Protein AF-T0S629-F1 (afdb_monomer_lite)

Radius of gyration: 12.7 Å; chains: 1; bounding box: 31×16×35 Å

InterPro domains:
  IPR019096 YopX protein [PF09643] (4-59)
  IPR024059 YopX-like, N-terminal [G3DSA:2.60.430.10] (1-58)

Organism: NCBI:txid1234876

Structure (mmCIF, N/CA/C/O backbone):
data_AF-T0S629-F1
#
_entry.id   AF-T0S629-F1
#
loop_
_atom_site.group_PDB
_atom_site.id
_atom_site.type_symbol
_atom_site.label_atom_id
_atom_site.label_alt_id
_atom_site.label_comp_id
_atom_site.label_asym_id
_atom_site.label_entity_id
_atom_site.label_seq_id
_atom_site.pdbx_PDB_ins_code
_atom_site.Cartn_x
_atom_site.Cartn_y
_atom_site.Cartn_z
_atom_site.occupancy
_atom_site.B_iso_or_equiv
_atom_site.auth_seq_id
_atom_site.auth_comp_id
_a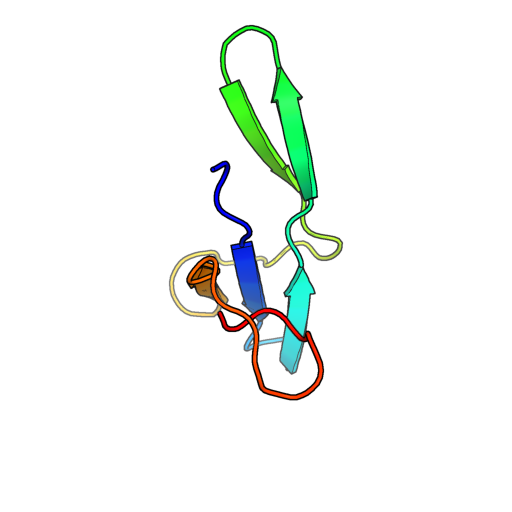tom_site.auth_asym_id
_atom_site.auth_atom_id
_atom_site.pdbx_PDB_model_num
ATOM 1 N N . MET A 1 1 ? -13.919 -9.421 1.654 1.00 70.00 1 MET A N 1
ATOM 2 C CA . MET A 1 1 ? -13.099 -8.227 1.944 1.00 70.00 1 MET A CA 1
ATOM 3 C C . MET A 1 1 ? -12.266 -7.971 0.708 1.00 70.00 1 MET A C 1
ATOM 5 O O . MET A 1 1 ? -11.674 -8.923 0.220 1.00 70.00 1 MET A O 1
ATOM 9 N N . ILE A 1 2 ? -12.287 -6.756 0.166 1.00 77.56 2 ILE A N 1
ATOM 10 C CA . ILE A 1 2 ? -11.412 -6.413 -0.959 1.00 77.56 2 ILE A CA 1
ATOM 11 C C . ILE A 1 2 ? -10.028 -6.135 -0.368 1.00 77.56 2 ILE A C 1
ATOM 13 O O . ILE A 1 2 ? -9.957 -5.351 0.586 1.00 77.56 2 ILE A O 1
ATOM 17 N N . PRO A 1 3 ? -8.969 -6.816 -0.838 1.00 83.56 3 PRO A N 1
ATOM 18 C CA . PRO A 1 3 ? -7.626 -6.604 -0.320 1.00 83.56 3 PRO A CA 1
AT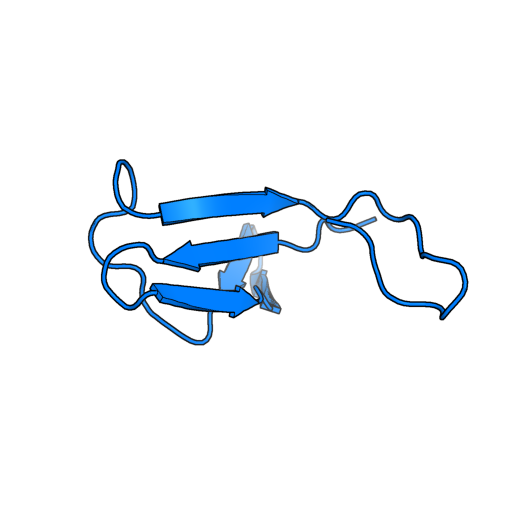OM 19 C C . PRO A 1 3 ? -7.232 -5.131 -0.436 1.00 83.56 3 PRO A C 1
ATOM 21 O O . PRO A 1 3 ? -7.560 -4.476 -1.415 1.00 83.56 3 PRO A O 1
ATOM 24 N N . LYS A 1 4 ? -6.534 -4.590 0.559 1.00 92.19 4 LYS A N 1
ATOM 25 C CA . LYS A 1 4 ? -5.822 -3.317 0.388 1.00 92.19 4 LYS A CA 1
ATOM 26 C C . LYS A 1 4 ? -4.374 -3.640 0.091 1.00 92.19 4 LYS A C 1
ATOM 28 O O . LYS A 1 4 ? -3.808 -4.512 0.750 1.00 92.19 4 LYS A O 1
ATOM 33 N N . LEU A 1 5 ? -3.790 -2.934 -0.864 1.00 92.44 5 LEU A N 1
ATOM 34 C CA . LEU A 1 5 ? -2.390 -3.097 -1.227 1.00 92.44 5 LEU A CA 1
ATOM 35 C C . LEU A 1 5 ? -1.604 -1.848 -0.843 1.00 92.44 5 LEU A C 1
ATOM 37 O O . LEU A 1 5 ? -2.110 -0.731 -0.939 1.00 92.44 5 LEU A O 1
ATOM 41 N N . ARG A 1 6 ? -0.357 -2.043 -0.428 1.00 93.25 6 ARG A N 1
ATOM 42 C CA . ARG A 1 6 ? 0.665 -0.995 -0.378 1.00 93.25 6 ARG A CA 1
ATOM 43 C C . ARG A 1 6 ? 1.910 -1.487 -1.107 1.00 93.25 6 ARG A C 1
ATOM 45 O O . ARG A 1 6 ? 2.127 -2.696 -1.184 1.00 93.25 6 ARG A O 1
ATOM 52 N N . ALA A 1 7 ? 2.700 -0.568 -1.629 1.00 92.25 7 ALA A N 1
ATOM 53 C CA . ALA A 1 7 ? 3.914 -0.868 -2.367 1.00 92.25 7 ALA A CA 1
ATOM 54 C C . ALA A 1 7 ? 5.070 -0.047 -1.800 1.00 92.25 7 ALA A C 1
ATOM 56 O O . ALA A 1 7 ? 4.926 1.157 -1.586 1.00 92.25 7 ALA A O 1
ATOM 57 N N . TRP A 1 8 ? 6.193 -0.709 -1.541 1.00 91.81 8 TRP A N 1
ATOM 58 C CA . TRP A 1 8 ? 7.462 -0.047 -1.274 1.00 91.81 8 TRP A CA 1
ATOM 59 C C . TRP A 1 8 ? 8.243 0.075 -2.577 1.00 91.81 8 TRP A C 1
ATOM 61 O O . TRP A 1 8 ? 8.569 -0.939 -3.192 1.00 91.81 8 TRP A O 1
ATOM 71 N N . ASP A 1 9 ? 8.529 1.307 -2.979 1.00 89.06 9 ASP A N 1
ATOM 72 C CA . ASP A 1 9 ? 9.406 1.622 -4.099 1.00 89.06 9 ASP A CA 1
ATOM 73 C C . ASP A 1 9 ? 10.843 1.775 -3.582 1.00 89.06 9 ASP A C 1
ATOM 75 O O . ASP A 1 9 ? 11.119 2.650 -2.758 1.00 89.06 9 ASP A O 1
ATOM 79 N N . LYS A 1 10 ? 11.755 0.907 -4.033 1.00 87.44 10 LYS A N 1
ATOM 80 C CA . LYS A 1 10 ? 13.171 0.926 -3.638 1.00 87.44 10 LYS A CA 1
ATOM 81 C C . LYS A 1 10 ? 13.962 2.043 -4.310 1.00 87.44 10 LYS A C 1
ATOM 83 O O . LYS A 1 10 ? 14.992 2.425 -3.765 1.00 87.44 10 LYS A O 1
ATOM 88 N N . GLN A 1 11 ? 13.525 2.539 -5.469 1.00 86.00 11 GLN A N 1
ATOM 89 C CA . GLN A 1 11 ? 14.222 3.611 -6.184 1.00 86.00 11 GLN A CA 1
ATOM 90 C C . GLN A 1 11 ? 13.977 4.953 -5.499 1.00 86.00 11 GLN A C 1
ATOM 92 O O . GLN A 1 11 ? 14.923 5.687 -5.220 1.00 86.00 11 GLN A O 1
ATOM 97 N N . ASP A 1 12 ? 12.712 5.237 -5.188 1.00 86.81 12 ASP A N 1
ATOM 98 C CA . ASP A 1 12 ? 12.301 6.499 -4.562 1.00 86.81 12 ASP A CA 1
ATOM 99 C C . ASP A 1 12 ? 12.220 6.422 -3.026 1.00 86.81 12 ASP A C 1
ATOM 101 O O . ASP A 1 12 ? 11.881 7.411 -2.373 1.00 86.81 12 ASP A O 1
ATOM 105 N N . GLU A 1 13 ? 12.512 5.250 -2.449 1.00 90.44 13 GLU A N 1
ATOM 106 C CA . GLU A 1 13 ? 12.437 4.945 -1.012 1.00 90.44 13 GLU A CA 1
ATOM 107 C C . GLU A 1 13 ? 11.118 5.422 -0.379 1.00 90.44 13 GLU A C 1
ATOM 109 O O . GLU A 1 13 ? 11.077 6.076 0.672 1.00 90.44 13 GLU A O 1
ATOM 114 N N . ARG A 1 14 ? 10.003 5.101 -1.046 1.00 89.31 14 ARG A N 1
ATOM 115 C CA . ARG A 1 14 ? 8.672 5.606 -0.701 1.00 89.31 14 ARG A CA 1
ATOM 116 C C . ARG A 1 14 ? 7.649 4.489 -0.563 1.00 89.31 14 ARG A C 1
ATOM 118 O O . ARG A 1 14 ? 7.614 3.533 -1.330 1.00 89.31 14 ARG A O 1
ATOM 125 N N . MET A 1 15 ? 6.745 4.675 0.400 1.00 92.50 15 MET A N 1
ATOM 126 C CA . MET A 1 15 ? 5.528 3.878 0.516 1.00 92.50 15 MET A CA 1
ATOM 127 C C . MET A 1 15 ? 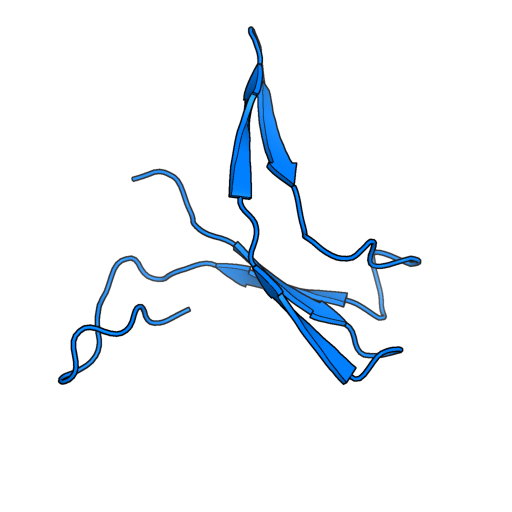4.382 4.516 -0.270 1.00 92.50 15 MET A C 1
ATOM 129 O O . MET A 1 15 ? 4.041 5.680 -0.041 1.00 92.50 15 MET A O 1
ATOM 133 N N . SER A 1 16 ? 3.739 3.713 -1.107 1.00 91.56 16 SER A N 1
ATOM 134 C CA . SER A 1 16 ? 2.521 4.058 -1.834 1.00 91.56 16 SER A CA 1
ATOM 135 C C . SER A 1 16 ? 1.367 3.161 -1.414 1.00 91.56 16 SER A C 1
ATOM 137 O O . SER A 1 16 ? 1.545 1.980 -1.117 1.00 91.56 16 SER A O 1
ATOM 139 N N . TYR A 1 17 ? 0.161 3.721 -1.382 1.00 92.19 17 TYR A N 1
ATOM 140 C CA . TYR A 1 17 ? -1.048 3.019 -0.954 1.00 92.19 17 TYR A CA 1
ATOM 141 C C . TYR A 1 17 ? -1.999 2.884 -2.137 1.00 92.19 17 TYR A C 1
ATOM 143 O O . TYR A 1 17 ? -2.297 3.865 -2.813 1.00 92.19 17 TYR A O 1
ATOM 151 N N . GLY A 1 18 ? -2.449 1.658 -2.394 1.00 91.75 18 GLY A N 1
ATOM 152 C CA . GLY A 1 18 ? -3.326 1.344 -3.510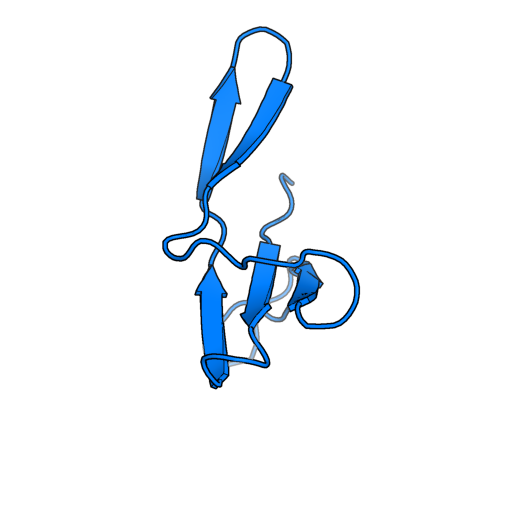 1.00 91.75 18 GLY A CA 1
ATOM 153 C C . GLY A 1 18 ? -4.772 1.707 -3.196 1.00 91.75 18 GLY A C 1
ATOM 154 O O . GLY A 1 18 ? -5.356 1.205 -2.232 1.00 91.75 18 GLY A O 1
ATOM 155 N N . GLU A 1 19 ? -5.365 2.537 -4.044 1.00 91.88 19 GLU A N 1
ATOM 156 C CA . GLU A 1 19 ? -6.799 2.797 -4.069 1.00 91.88 19 GLU A CA 1
ATOM 157 C C . GLU A 1 19 ? -7.483 1.828 -5.031 1.00 91.88 19 GLU A C 1
ATOM 159 O O . GLU A 1 19 ? -7.010 1.594 -6.142 1.00 91.88 19 GLU A O 1
ATOM 164 N N . VAL A 1 20 ? -8.602 1.251 -4.599 1.00 91.69 20 VAL A N 1
ATOM 165 C CA . VAL A 1 20 ? -9.384 0.326 -5.423 1.00 91.69 20 VAL A CA 1
ATOM 166 C C . VAL A 1 20 ? -10.188 1.120 -6.447 1.00 91.69 20 VAL A C 1
ATOM 168 O O . VAL A 1 20 ? -11.006 1.961 -6.075 1.00 91.69 20 VAL A O 1
ATOM 171 N N . GLU A 1 21 ? -10.011 0.793 -7.721 1.00 91.62 21 GLU A N 1
ATOM 172 C CA . GLU A 1 21 ? -10.836 1.281 -8.820 1.00 91.62 21 GLU A CA 1
ATOM 173 C C . GLU A 1 21 ? -11.629 0.120 -9.426 1.00 91.62 21 GLU A C 1
ATOM 175 O O . GLU A 1 21 ? -11.090 -0.957 -9.695 1.00 91.62 21 GLU A O 1
ATOM 180 N N . TYR A 1 22 ? -12.927 0.345 -9.624 1.00 91.38 22 TYR A N 1
ATOM 181 C CA . TYR A 1 22 ? -13.838 -0.639 -10.200 1.00 91.38 22 TYR A CA 1
ATOM 182 C C . TYR A 1 22 ? -14.103 -0.307 -11.660 1.00 91.38 22 TYR A C 1
ATOM 184 O O . TYR A 1 22 ? -14.433 0.830 -11.998 1.00 91.38 22 TYR A O 1
ATOM 192 N N . PHE A 1 23 ? -14.015 -1.330 -12.493 1.00 91.94 23 PHE A N 1
ATOM 193 C CA . PHE A 1 23 ? -14.395 -1.320 -13.896 1.00 91.94 23 PHE A CA 1
ATOM 194 C C . PHE A 1 23 ? -15.403 -2.449 -14.127 1.00 91.94 23 PHE A C 1
ATOM 196 O O . PHE A 1 23 ? -15.573 -3.302 -13.255 1.00 91.94 23 PHE A O 1
ATOM 203 N N . ASP A 1 24 ? -16.067 -2.458 -15.285 1.00 92.44 24 ASP A N 1
ATOM 204 C CA . ASP A 1 24 ? -17.150 -3.414 -15.569 1.00 92.44 24 ASP A CA 1
ATOM 205 C C . ASP A 1 24 ? -16.732 -4.875 -15.313 1.00 92.44 24 ASP A C 1
ATOM 207 O O . ASP A 1 24 ? -17.434 -5.596 -14.607 1.00 92.44 24 ASP A O 1
ATOM 211 N N . ASP A 1 25 ? -15.544 -5.268 -15.787 1.00 93.19 25 ASP A N 1
ATOM 212 C CA . ASP A 1 25 ? -15.030 -6.643 -15.685 1.00 93.19 25 ASP A CA 1
ATOM 213 C C . ASP A 1 25 ? -13.699 -6.748 -14.911 1.00 93.19 25 ASP A C 1
ATOM 215 O O . ASP A 1 25 ? -13.025 -7.781 -14.961 1.00 93.19 25 ASP A O 1
ATOM 219 N N . SER A 1 26 ? -13.271 -5.692 -14.204 1.00 90.94 26 SER A N 1
ATOM 220 C CA . SER A 1 26 ? -12.000 -5.719 -13.468 1.00 90.94 26 SER A CA 1
ATOM 221 C C . SER A 1 26 ? -11.986 -4.871 -12.198 1.00 90.94 26 SER A C 1
ATOM 223 O O . SER A 1 26 ? -12.721 -3.899 -12.033 1.00 90.94 26 SER A O 1
ATOM 225 N N . ILE A 1 27 ? -11.093 -5.258 -11.288 1.00 88.62 27 ILE A N 1
ATOM 226 C CA . ILE A 1 27 ? -10.708 -4.459 -10.128 1.00 88.62 27 ILE A CA 1
ATOM 227 C C . ILE A 1 27 ? -9.238 -4.119 -10.305 1.00 88.62 27 ILE A C 1
ATOM 229 O O . ILE A 1 27 ? -8.402 -5.020 -1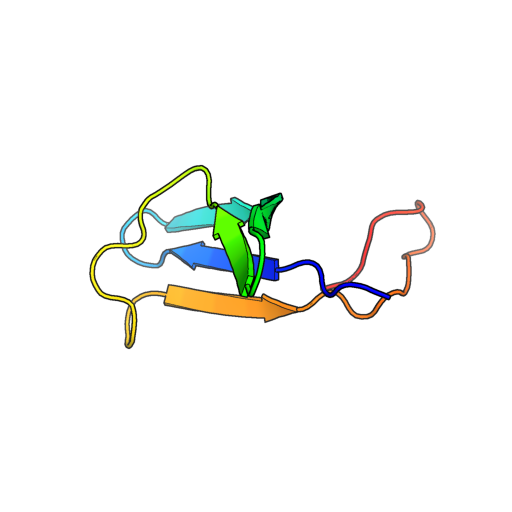0.391 1.00 88.62 27 ILE A O 1
ATOM 233 N N . ASN A 1 28 ? -8.939 -2.827 -10.332 1.00 89.88 28 ASN A N 1
ATOM 234 C CA . ASN A 1 28 ? -7.578 -2.329 -10.452 1.00 89.88 28 ASN A CA 1
ATOM 235 C C . ASN A 1 28 ? -7.172 -1.623 -9.155 1.00 89.88 28 ASN A C 1
ATOM 237 O O . ASN A 1 28 ? -8.016 -1.147 -8.395 1.00 89.88 28 ASN A O 1
ATOM 241 N N . TYR A 1 29 ? -5.864 -1.544 -8.917 1.00 88.88 29 TYR A N 1
ATOM 242 C CA . TYR A 1 29 ? -5.296 -0.736 -7.843 1.00 88.88 29 TYR A CA 1
ATOM 243 C C . TYR A 1 29 ? -4.540 0.426 -8.459 1.00 88.88 29 TYR A C 1
ATOM 245 O O . TYR A 1 29 ? -3.577 0.220 -9.199 1.00 88.88 29 TYR A O 1
ATOM 253 N N . ARG A 1 30 ? -4.973 1.644 -8.144 1.00 89.00 30 ARG A N 1
ATOM 254 C CA . ARG A 1 30 ? -4.254 2.855 -8.511 1.00 89.00 30 ARG A CA 1
ATOM 255 C C . ARG A 1 30 ? -3.351 3.262 -7.359 1.00 89.00 30 ARG A C 1
ATOM 257 O O . ARG A 1 30 ? -3.825 3.475 -6.246 1.00 89.00 30 ARG A O 1
ATOM 264 N N . PHE A 1 31 ? -2.066 3.400 -7.644 1.00 87.88 31 PHE A N 1
ATOM 265 C CA . PHE A 1 31 ? -1.098 3.970 -6.716 1.00 87.88 31 PHE A CA 1
ATOM 266 C C . PHE A 1 31 ? -0.878 5.449 -7.045 1.00 87.88 31 PHE A C 1
ATOM 268 O O . PHE A 1 31 ? -1.002 5.874 -8.194 1.00 87.88 31 PHE A O 1
ATOM 275 N N . ASP A 1 32 ? -0.578 6.238 -6.017 1.00 81.12 32 ASP A N 1
ATOM 276 C CA . ASP A 1 32 ? -0.268 7.671 -6.115 1.00 81.12 32 ASP A CA 1
ATOM 277 C C . ASP A 1 32 ? 1.098 7.956 -6.762 1.00 81.12 32 ASP A C 1
ATOM 279 O O . ASP A 1 32 ? 1.425 9.105 -7.063 1.00 81.12 32 ASP A O 1
ATOM 283 N N . HIS A 1 33 ? 1.881 6.901 -6.971 1.00 75.81 33 HIS A N 1
ATOM 284 C CA . HIS A 1 33 ? 3.186 6.900 -7.600 1.00 75.81 33 HIS A CA 1
ATOM 285 C C . HIS A 1 33 ? 3.279 5.735 -8.581 1.00 75.81 33 HIS A C 1
ATOM 287 O O . HIS A 1 33 ? 2.769 4.642 -8.320 1.00 75.81 33 HIS A O 1
ATOM 293 N N . PHE A 1 34 ? 3.918 5.981 -9.721 1.00 66.44 34 PHE A N 1
ATOM 294 C CA . PHE A 1 34 ? 4.150 4.950 -10.718 1.00 66.44 34 PHE A CA 1
ATOM 295 C C . PHE A 1 34 ? 5.479 4.276 -10.406 1.00 66.44 34 PHE A C 1
ATOM 297 O O . PHE A 1 34 ? 6.534 4.818 -10.721 1.00 66.44 34 PHE A O 1
ATOM 304 N N . CYS A 1 35 ? 5.425 3.088 -9.817 1.00 62.06 35 CYS A N 1
ATOM 305 C CA . CYS A 1 35 ? 6.615 2.279 -9.622 1.00 62.06 35 CYS A CA 1
ATOM 306 C C . CYS A 1 35 ? 7.104 1.757 -10.986 1.00 62.06 35 CYS A C 1
ATOM 308 O O . CYS A 1 35 ? 6.617 0.748 -11.506 1.00 62.06 35 CYS A O 1
ATOM 310 N N . THR A 1 36 ? 8.013 2.488 -11.632 1.00 53.56 36 THR A N 1
ATOM 311 C CA . THR A 1 36 ? 8.620 2.072 -12.900 1.00 53.56 36 THR A CA 1
ATOM 312 C C . THR A 1 36 ? 9.583 0.909 -12.654 1.00 53.56 36 THR A C 1
ATOM 314 O O . THR A 1 36 ? 10.614 1.103 -12.024 1.00 53.56 36 THR A O 1
ATOM 317 N N . GLY A 1 37 ? 9.286 -0.281 -13.191 1.00 58.47 37 GLY A N 1
ATOM 318 C CA . GLY A 1 37 ? 10.160 -1.465 -13.071 1.00 58.47 37 GLY A CA 1
ATOM 319 C C . GLY A 1 37 ? 9.621 -2.533 -12.115 1.00 58.47 37 GLY A C 1
ATOM 320 O O . GLY A 1 37 ? 10.322 -2.962 -11.206 1.00 58.47 37 GLY A O 1
ATOM 321 N N . ALA A 1 38 ? 8.368 -2.943 -12.339 1.00 56.28 38 ALA A N 1
ATOM 322 C CA . ALA A 1 38 ? 7.465 -3.641 -11.414 1.00 56.28 38 ALA A CA 1
ATOM 323 C C . ALA A 1 38 ? 7.923 -4.980 -10.789 1.00 56.28 38 ALA A C 1
ATOM 325 O O . ALA A 1 38 ? 7.154 -5.541 -10.011 1.00 56.28 38 ALA A O 1
ATOM 326 N N . ASP A 1 39 ? 9.133 -5.473 -11.062 1.00 64.00 39 ASP A N 1
ATOM 327 C CA . ASP A 1 39 ? 9.512 -6.838 -10.679 1.00 64.00 39 ASP A CA 1
ATOM 328 C C . ASP A 1 39 ? 10.660 -6.916 -9.649 1.00 64.00 39 ASP A C 1
ATOM 330 O O . ASP A 1 39 ? 10.605 -7.767 -8.763 1.00 64.00 39 ASP A O 1
ATOM 334 N N . GLU A 1 40 ? 11.676 -6.039 -9.694 1.00 71.38 40 GLU A N 1
ATOM 335 C CA . GLU A 1 40 ? 12.815 -6.089 -8.743 1.00 71.38 40 GLU A CA 1
ATOM 336 C C . GLU A 1 40 ? 12.816 -4.935 -7.725 1.00 71.38 40 GLU A C 1
ATOM 338 O O . GLU A 1 40 ? 13.166 -5.120 -6.548 1.00 71.38 40 GLU A O 1
ATOM 343 N N . ASP A 1 41 ? 12.357 -3.759 -8.154 1.00 83.31 41 ASP A N 1
ATOM 344 C CA . ASP A 1 41 ? 12.463 -2.517 -7.384 1.00 83.31 41 ASP A CA 1
ATOM 345 C C . ASP A 1 41 ? 11.213 -2.193 -6.559 1.00 83.31 41 ASP A C 1
ATOM 347 O O . ASP A 1 41 ? 11.178 -1.194 -5.843 1.00 83.31 41 ASP A O 1
ATOM 351 N N . VAL A 1 42 ? 10.189 -3.049 -6.622 1.00 88.12 42 VAL A N 1
ATOM 352 C CA . VAL A 1 42 ? 8.882 -2.799 -6.008 1.00 88.12 42 VAL A CA 1
ATOM 353 C C . VAL A 1 42 ? 8.456 -3.987 -5.163 1.00 88.12 42 VAL A C 1
ATOM 355 O O . VAL A 1 42 ? 8.354 -5.109 -5.651 1.00 88.12 42 VAL A O 1
ATOM 358 N N . GLU A 1 43 ? 8.162 -3.743 -3.889 1.00 91.19 43 GLU A N 1
ATOM 359 C CA . GLU A 1 43 ? 7.665 -4.771 -2.974 1.00 91.19 43 GLU A CA 1
ATOM 360 C C . GLU A 1 43 ? 6.205 -4.509 -2.612 1.00 91.19 43 GLU A C 1
ATOM 362 O O . GLU A 1 43 ? 5.877 -3.563 -1.890 1.00 91.19 43 GLU A O 1
ATOM 367 N N . PHE A 1 44 ? 5.315 -5.373 -3.101 1.00 91.06 44 PHE A N 1
ATOM 368 C CA . PHE A 1 44 ? 3.894 -5.323 -2.777 1.00 91.06 44 PHE A CA 1
ATOM 369 C C . PHE A 1 44 ? 3.593 -6.037 -1.457 1.00 91.06 44 PHE A C 1
ATOM 371 O O . PHE A 1 44 ? 4.072 -7.138 -1.191 1.00 91.06 44 PHE A O 1
ATOM 378 N N . MET A 1 45 ? 2.730 -5.428 -0.648 1.00 93.94 45 MET A N 1
ATOM 379 C CA . MET A 1 45 ? 2.223 -5.974 0.610 1.00 93.94 45 MET A CA 1
ATOM 380 C C . MET A 1 45 ? 0.701 -5.876 0.648 1.00 93.94 45 MET A C 1
ATOM 382 O O . MET A 1 45 ? 0.116 -4.874 0.226 1.00 93.94 45 MET A O 1
ATOM 386 N N . GLN A 1 46 ? 0.058 -6.900 1.203 1.00 94.62 46 GLN A N 1
ATOM 387 C CA . GLN A 1 46 ? -1.394 -6.990 1.311 1.00 94.62 46 GLN A CA 1
ATOM 388 C C . GLN A 1 46 ? -1.842 -6.818 2.764 1.00 94.62 46 GLN A C 1
ATOM 390 O O . GLN A 1 46 ? -1.299 -7.449 3.659 1.00 94.62 46 GLN A O 1
ATOM 395 N N . SER A 1 47 ? -2.892 -6.027 2.991 1.00 95.31 47 SER A N 1
ATOM 396 C CA . SER A 1 47 ? -3.548 -5.923 4.300 1.00 95.31 47 SER A CA 1
ATOM 397 C C . SER A 1 47 ? -4.009 -7.294 4.809 1.00 95.31 47 SER A C 1
ATOM 399 O O . SER A 1 47 ? -4.624 -8.086 4.089 1.00 95.31 47 SER A O 1
ATOM 401 N N . THR A 1 48 ? -3.747 -7.537 6.092 1.00 94.62 48 THR A N 1
ATOM 402 C CA . THR A 1 48 ? -4.178 -8.734 6.827 1.00 94.62 48 THR A CA 1
ATOM 403 C C . THR A 1 48 ? -5.672 -8.719 7.163 1.00 94.62 48 THR A C 1
ATOM 405 O O . THR A 1 48 ? -6.231 -9.748 7.541 1.00 94.62 48 THR A O 1
ATOM 408 N N . GLY A 1 49 ? -6.326 -7.557 7.064 1.00 94.00 49 GLY A N 1
ATOM 409 C CA . GLY A 1 49 ? -7.687 -7.334 7.546 1.00 94.00 49 GLY A CA 1
ATOM 410 C C . GLY A 1 49 ? -7.791 -7.156 9.065 1.00 94.00 49 GLY A C 1
ATOM 411 O O . GLY A 1 49 ? -8.903 -7.107 9.598 1.00 94.00 49 GLY A O 1
ATOM 412 N N . ILE A 1 50 ? -6.655 -7.100 9.768 1.00 95.75 50 ILE A N 1
ATOM 413 C CA . ILE A 1 50 ? -6.550 -6.990 11.225 1.00 95.75 50 ILE A CA 1
ATOM 414 C C . ILE A 1 50 ? -5.942 -5.630 11.579 1.00 95.75 50 ILE A C 1
ATOM 416 O O . ILE A 1 50 ? -5.076 -5.102 10.880 1.00 95.75 50 ILE A O 1
ATOM 420 N N . LYS A 1 51 ? -6.397 -5.062 12.698 1.00 96.81 51 LYS A N 1
ATOM 421 C CA . LYS A 1 51 ? -5.904 -3.790 13.228 1.00 96.81 51 LYS A CA 1
ATOM 422 C C . LYS A 1 51 ? -5.030 -3.995 14.457 1.00 96.81 51 LYS A C 1
ATOM 424 O O . LYS A 1 51 ? -5.284 -4.892 15.261 1.00 96.81 51 LYS A O 1
ATOM 429 N N . ASP A 1 52 ? -4.036 -3.131 14.618 1.00 97.81 52 ASP A N 1
ATOM 430 C CA . ASP A 1 52 ? -3.242 -3.043 15.838 1.00 97.81 52 ASP A CA 1
ATOM 431 C C . ASP A 1 52 ? -4.050 -2.439 17.008 1.00 97.81 52 ASP A C 1
ATOM 433 O O . ASP A 1 52 ? -5.220 -2.063 16.876 1.00 97.81 52 ASP A O 1
ATOM 437 N N . LYS A 1 53 ? -3.411 -2.302 18.177 1.00 98.25 53 LYS A N 1
ATOM 438 C CA . LYS A 1 53 ? -4.040 -1.728 19.382 1.00 98.25 53 LYS A CA 1
ATOM 439 C C . LYS A 1 53 ? -4.542 -0.284 19.206 1.00 98.25 53 LYS A C 1
ATOM 441 O O . LYS A 1 53 ? -5.374 0.158 19.992 1.00 98.25 53 LYS A O 1
ATOM 446 N N . ASN A 1 54 ? -4.013 0.450 18.227 1.00 98.12 54 ASN A N 1
ATOM 447 C CA . ASN A 1 54 ? -4.352 1.842 17.938 1.00 98.12 54 ASN A CA 1
ATOM 448 C C . ASN A 1 54 ? -5.366 1.960 16.784 1.00 98.12 54 ASN A C 1
ATOM 450 O O . ASN A 1 54 ? -5.719 3.069 16.388 1.00 98.12 54 ASN A O 1
ATOM 454 N N . GLY A 1 55 ? -5.846 0.838 16.237 1.00 96.75 55 GLY A N 1
ATOM 455 C CA . GLY A 1 55 ? -6.797 0.817 15.129 1.00 96.75 55 GLY A CA 1
ATOM 456 C C . GLY A 1 55 ? -6.163 0.984 13.744 1.00 96.75 55 GLY A C 1
ATOM 457 O O . GLY A 1 55 ? -6.907 1.172 12.773 1.00 96.75 55 GLY A O 1
ATOM 458 N N . VAL A 1 56 ? -4.833 0.910 13.640 1.00 96.31 56 VAL A N 1
ATOM 459 C CA . VAL A 1 56 ? -4.090 0.989 12.377 1.00 96.31 56 VAL A CA 1
ATOM 460 C C . VAL A 1 56 ? -4.083 -0.382 11.709 1.00 96.31 56 VAL A C 1
ATOM 462 O O . VAL A 1 56 ? -3.857 -1.401 12.355 1.00 96.31 56 VAL A O 1
ATOM 465 N N . GLU A 1 57 ? -4.360 -0.405 10.410 1.00 95.12 57 GLU A N 1
ATOM 466 C CA . GLU A 1 57 ? -4.376 -1.627 9.606 1.00 95.12 57 GLU A CA 1
ATOM 467 C C . GLU A 1 57 ? -2.975 -2.248 9.511 1.00 95.12 57 GLU A C 1
ATOM 469 O O . GLU A 1 57 ? -2.010 -1.556 9.175 1.00 95.12 57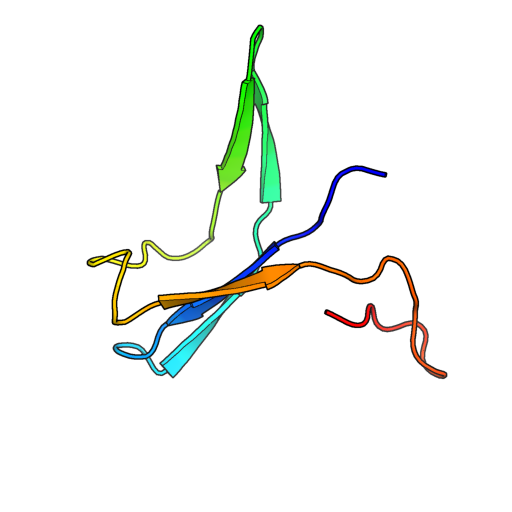 GLU A O 1
ATOM 474 N N . ILE A 1 58 ? -2.873 -3.553 9.769 1.00 95.44 58 ILE A N 1
ATOM 475 C CA . ILE A 1 58 ? -1.638 -4.320 9.603 1.00 95.44 58 ILE A CA 1
ATOM 476 C C . ILE A 1 58 ? -1.613 -4.886 8.183 1.00 95.44 58 ILE A C 1
ATOM 478 O O . ILE A 1 58 ? -2.545 -5.582 7.770 1.00 95.44 58 ILE A O 1
ATOM 482 N N . TYR A 1 59 ? -0.536 -4.590 7.462 1.00 94.62 59 TYR A N 1
ATOM 483 C CA . TYR A 1 59 ? -0.210 -5.114 6.136 1.00 94.62 59 TYR A CA 1
ATOM 484 C C . TYR A 1 59 ? 1.035 -5.978 6.244 1.00 94.62 59 TYR A C 1
ATOM 486 O O . TYR A 1 59 ? 1.985 -5.498 6.913 1.00 94.62 59 TYR A O 1
#

Foldseek 3Di:
DPKWKWKQFQVVRDIWTWDWDDDPPDIDTDTPDDNPPPPPRMDMDIWPPDADPVRHTDD

Secondary structure (DSSP, 8-state):
-PPPEEEEETTTTEEEEPEEEEETTEEEEE-SS--SSTTTSEEEEE--S-B-TTSPBP-

pLDDT: mean 87.28, std 10.87, range [53.56, 98.25]

Sequence (59 aa):
MIPKLRAWDKQDERMSYGEVEYFDDSINYRFDHFCTGADEDVEFMQSTGIKDKNGVEIY